Protein AF-A0A2A5SQB8-F1 (afdb_monomer)

Secondary structure (DSSP, 8-state):
-PPPEEEESS-HHHHHTTTTS-PPEEEEEES-EEEEEEETTTTEEEEEEEEESEEEEEE--

Structure (mmCIF, N/CA/C/O backbone):
data_AF-A0A2A5SQB8-F1
#
_entry.id   AF-A0A2A5SQB8-F1
#
loop_
_atom_site.group_PDB
_atom_site.id
_atom_site.type_symbol
_atom_site.label_atom_id
_atom_site.label_alt_id
_atom_site.label_comp_id
_atom_site.label_asym_id
_atom_site.label_entity_id
_atom_site.label_seq_id
_atom_site.pdbx_PDB_ins_code
_atom_site.Cartn_x
_atom_site.Cartn_y
_atom_site.Cartn_z
_atom_site.occupancy
_atom_site.B_iso_or_equiv
_atom_site.auth_seq_id
_atom_site.auth_comp_id
_atom_site.auth_asym_id
_atom_site.auth_atom_id
_atom_site.pdbx_PDB_model_num
ATOM 1 N N . MET A 1 1 ? 16.239 7.005 4.673 1.00 53.94 1 MET A N 1
ATOM 2 C CA . MET A 1 1 ? 15.246 5.915 4.529 1.00 53.94 1 MET A CA 1
ATOM 3 C C . MET A 1 1 ? 14.609 6.014 3.152 1.00 53.94 1 MET A C 1
ATOM 5 O O . MET A 1 1 ? 14.411 7.131 2.693 1.00 53.94 1 MET A O 1
ATOM 9 N N . LYS A 1 2 ? 14.339 4.891 2.475 1.00 64.56 2 LYS A N 1
ATOM 10 C CA . LYS A 1 2 ? 13.549 4.900 1.232 1.00 64.56 2 LYS A CA 1
ATOM 11 C C . LYS A 1 2 ? 12.060 4.832 1.601 1.00 64.56 2 LYS A C 1
ATOM 13 O O . LYS A 1 2 ? 11.733 4.053 2.494 1.00 64.56 2 LYS A O 1
ATOM 18 N N . PRO A 1 3 ? 11.182 5.624 0.967 1.00 63.09 3 PRO A N 1
ATOM 19 C CA . PRO A 1 3 ? 9.752 5.575 1.253 1.00 63.09 3 PRO A CA 1
ATOM 20 C C . PRO A 1 3 ? 9.177 4.204 0.870 1.00 63.09 3 PRO A C 1
ATOM 22 O O . PRO A 1 3 ? 9.519 3.657 -0.180 1.00 63.09 3 PRO A O 1
ATOM 25 N N . ILE A 1 4 ? 8.300 3.659 1.715 1.00 69.31 4 ILE A N 1
ATOM 26 C CA . ILE A 1 4 ? 7.469 2.500 1.373 1.00 69.31 4 ILE A CA 1
ATOM 27 C C . ILE A 1 4 ? 6.211 3.042 0.702 1.00 69.31 4 ILE A C 1
ATOM 29 O O . ILE A 1 4 ? 5.534 3.907 1.251 1.00 69.31 4 ILE A O 1
ATOM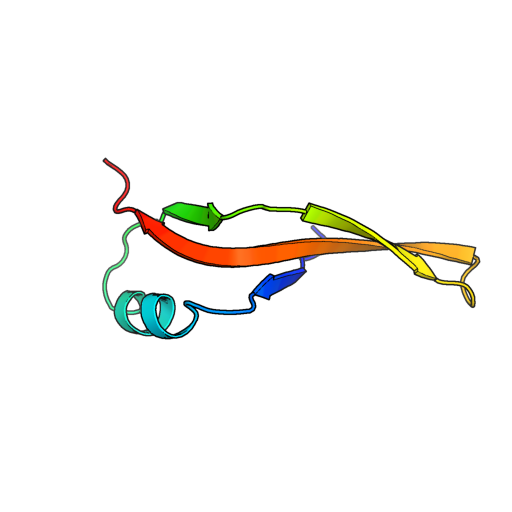 33 N N . THR A 1 5 ? 5.913 2.561 -0.504 1.00 75.00 5 THR A N 1
ATOM 34 C CA . THR A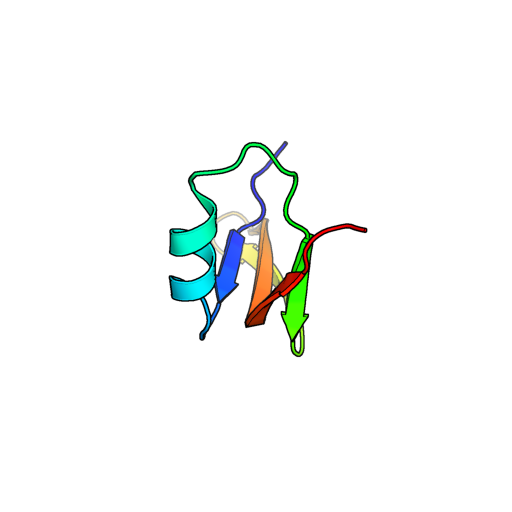 1 5 ? 4.669 2.915 -1.197 1.00 75.00 5 THR A CA 1
ATOM 35 C C . THR A 1 5 ? 3.578 1.939 -0.781 1.00 75.00 5 THR A C 1
ATOM 37 O O . THR A 1 5 ? 3.749 0.728 -0.941 1.00 75.00 5 THR A O 1
ATOM 40 N N . ILE A 1 6 ? 2.467 2.466 -0.272 1.00 73.88 6 ILE A N 1
ATOM 41 C CA . ILE A 1 6 ? 1.261 1.692 0.021 1.00 73.88 6 ILE A CA 1
ATOM 42 C C . ILE A 1 6 ? 0.262 1.948 -1.110 1.00 73.88 6 ILE A C 1
ATOM 44 O O . ILE A 1 6 ? -0.058 3.095 -1.411 1.00 73.88 6 ILE A O 1
ATOM 48 N N . GLU A 1 7 ? -0.194 0.883 -1.761 1.00 77.69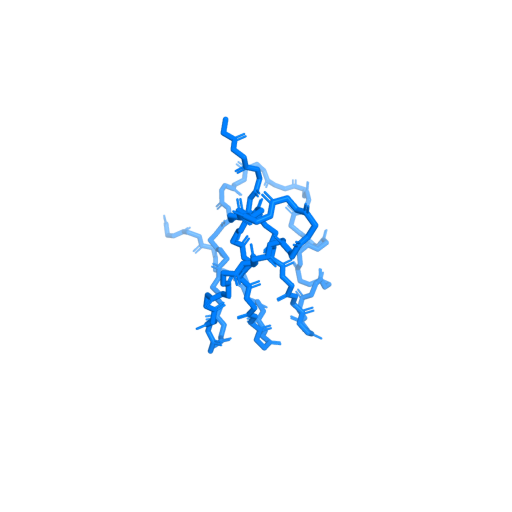 7 GLU A N 1
ATOM 49 C CA . GLU A 1 7 ? -1.318 0.917 -2.697 1.00 77.69 7 GLU A CA 1
ATOM 50 C C . GLU A 1 7 ? -2.547 0.341 -2.009 1.00 77.69 7 GLU A C 1
ATOM 52 O O . GLU A 1 7 ? -2.508 -0.759 -1.453 1.00 77.69 7 GLU A O 1
ATOM 57 N N . VAL A 1 8 ? -3.626 1.114 -2.049 1.00 75.12 8 VAL A N 1
ATOM 58 C CA . VAL A 1 8 ? -4.860 0.844 -1.323 1.00 75.12 8 VAL A CA 1
ATOM 59 C C . VAL A 1 8 ? -6.010 0.884 -2.315 1.00 75.12 8 VAL A C 1
ATOM 61 O O . VAL A 1 8 ? -6.139 1.852 -3.066 1.00 75.12 8 VAL A O 1
ATOM 64 N N . TYR A 1 9 ? -6.844 -0.153 -2.320 1.00 78.81 9 TYR A N 1
ATOM 65 C CA . TYR A 1 9 ? -8.002 -0.209 -3.215 1.00 78.81 9 TYR A CA 1
ATOM 66 C C . TYR A 1 9 ? -9.234 0.520 -2.655 1.00 78.81 9 TYR A C 1
ATOM 68 O O . TYR A 1 9 ? -10.095 0.930 -3.431 1.00 78.81 9 TYR A O 1
ATOM 76 N N . SER A 1 10 ? -9.327 0.708 -1.331 1.00 76.25 10 SER A N 1
ATOM 77 C CA . SER A 1 10 ? -10.452 1.388 -0.671 1.00 76.25 10 SER A CA 1
ATOM 78 C C . SER A 1 10 ? -10.103 1.936 0.729 1.00 76.25 10 SER A C 1
ATOM 80 O O . SER A 1 10 ? -9.183 1.444 1.379 1.00 76.25 10 SER A O 1
ATOM 82 N N . GLY A 1 11 ? -10.840 2.947 1.212 1.00 73.38 11 GLY A N 1
ATOM 83 C CA . GLY A 1 11 ? -10.653 3.524 2.559 1.00 73.38 11 GLY A CA 1
ATOM 84 C C . GLY A 1 11 ? -9.725 4.745 2.637 1.00 73.38 11 GLY A C 1
ATOM 85 O O . GLY A 1 11 ? -9.389 5.187 3.728 1.00 73.38 11 GLY A O 1
ATOM 86 N N . LEU A 1 12 ? -9.325 5.327 1.498 1.00 74.06 12 LEU A N 1
ATOM 87 C CA . LEU A 1 12 ? -8.547 6.579 1.464 1.00 74.06 12 LEU A CA 1
ATOM 88 C C . LEU A 1 12 ? -9.313 7.779 2.040 1.00 74.06 12 LEU A C 1
ATOM 90 O O . LEU A 1 12 ? -8.690 8.688 2.581 1.00 74.06 12 LEU A O 1
ATOM 94 N N . ASP A 1 13 ? -10.642 7.782 1.935 1.00 75.56 13 ASP A N 1
ATOM 95 C CA . ASP A 1 13 ? -11.489 8.851 2.472 1.00 75.56 13 ASP A CA 1
ATOM 96 C C . ASP A 1 13 ? -11.449 8.881 4.006 1.00 75.56 13 ASP A C 1
ATOM 98 O O . ASP A 1 13 ? -11.423 9.958 4.591 1.00 75.56 13 ASP A O 1
ATOM 102 N N . GLU A 1 14 ? -11.303 7.715 4.652 1.00 70.38 14 GLU A N 1
ATOM 103 C CA . GLU A 1 14 ? -11.166 7.606 6.111 1.00 70.38 14 GLU A CA 1
ATOM 104 C C . GLU A 1 14 ? -9.911 8.359 6.612 1.00 70.38 14 GLU A C 1
ATOM 106 O O . GLU A 1 14 ? -9.916 8.899 7.714 1.00 70.38 14 GLU A O 1
ATOM 111 N N . LEU A 1 15 ? -8.853 8.477 5.787 1.00 69.44 15 LEU A N 1
ATOM 112 C CA . LEU A 1 15 ? -7.642 9.253 6.109 1.00 69.44 15 LEU A CA 1
ATOM 113 C C . LEU A 1 15 ? -7.827 10.769 6.012 1.00 69.44 15 LEU A C 1
ATOM 115 O O . LEU A 1 15 ? -7.055 11.507 6.628 1.00 69.44 15 LEU A O 1
ATOM 119 N N . GLN A 1 16 ? -8.780 11.257 5.216 1.00 65.56 16 GLN A N 1
ATOM 120 C CA . GLN A 1 16 ? -8.972 12.702 5.048 1.00 65.56 16 GLN A CA 1
ATOM 121 C C . GLN A 1 16 ? -9.545 13.341 6.314 1.00 65.56 16 GLN A C 1
ATOM 123 O O . GLN A 1 16 ? -9.136 14.450 6.659 1.00 65.56 16 GLN A O 1
ATOM 128 N N . ASP A 1 17 ? -10.388 12.602 7.036 1.00 62.59 17 ASP A N 1
ATOM 129 C CA . ASP A 1 17 ? -11.008 13.027 8.295 1.00 62.59 17 ASP A CA 1
ATOM 130 C C . ASP A 1 17 ? -10.007 13.103 9.466 1.00 62.59 17 ASP A C 1
ATOM 132 O O . ASP A 1 17 ? -10.305 13.679 10.509 1.00 62.59 17 ASP A O 1
ATOM 136 N N . TYR A 1 18 ? -8.799 12.551 9.301 1.00 63.72 18 TYR A N 1
ATOM 137 C CA . TYR A 1 18 ? -7.773 12.476 10.348 1.00 63.72 18 TYR A CA 1
ATOM 138 C C . TYR A 1 18 ? -6.747 13.623 10.311 1.00 63.72 18 TYR A C 1
ATOM 140 O O . TYR A 1 18 ? -5.783 13.613 11.074 1.00 63.72 18 TYR A O 1
ATOM 148 N N . LYS A 1 19 ? -6.917 14.614 9.423 1.00 60.81 19 LYS A N 1
ATOM 149 C CA . LYS A 1 19 ? -5.961 15.727 9.261 1.00 60.81 19 LYS A CA 1
ATOM 150 C C . LYS A 1 19 ? -5.934 16.735 10.417 1.00 60.81 19 LYS A C 1
ATOM 152 O O . LYS A 1 19 ? -4.968 17.491 10.489 1.00 60.81 19 LYS A O 1
ATOM 157 N N . ASP A 1 20 ? -6.937 16.740 11.295 1.00 57.19 20 ASP A N 1
ATOM 158 C CA . ASP A 1 20 ? -7.166 17.850 12.235 1.00 57.19 20 ASP A CA 1
ATOM 159 C C . ASP A 1 20 ? -6.794 17.577 13.707 1.00 57.19 20 ASP A C 1
ATOM 161 O O . ASP A 1 20 ? -6.876 18.492 14.525 1.00 57.19 20 ASP A O 1
ATOM 165 N N . GLU A 1 21 ? -6.316 16.385 14.081 1.00 55.19 21 GLU A N 1
ATOM 166 C CA . GLU A 1 21 ? -5.870 16.118 15.460 1.00 55.19 21 GLU A CA 1
ATOM 167 C C . GLU A 1 21 ? -4.481 15.457 15.486 1.00 55.19 21 GLU A C 1
ATOM 169 O O . GLU A 1 21 ? -4.269 14.422 14.861 1.00 55.19 21 GLU A O 1
ATOM 174 N N . GLU A 1 22 ? -3.532 16.046 16.230 1.00 58.50 22 GLU A N 1
ATOM 175 C CA . GLU A 1 22 ? -2.121 15.631 16.417 1.00 58.50 22 GLU A CA 1
ATOM 176 C C . GLU A 1 22 ? -1.933 14.264 17.123 1.00 58.50 22 GLU A C 1
ATOM 178 O O . GLU A 1 22 ? -1.025 14.082 17.935 1.00 58.50 22 GLU A O 1
ATOM 183 N N . LYS A 1 23 ? -2.793 13.279 16.864 1.00 59.38 23 LYS A N 1
ATOM 184 C CA . LYS A 1 23 ? -2.673 11.933 17.425 1.00 59.38 23 LYS A CA 1
ATOM 185 C C . LYS A 1 23 ? -2.106 10.996 16.378 1.00 59.38 23 LYS A C 1
ATOM 187 O O . LYS A 1 23 ? -2.639 10.881 15.277 1.00 59.38 23 LYS A O 1
ATOM 192 N N . GLU A 1 24 ? -1.028 10.312 16.745 1.00 66.62 24 GLU A N 1
ATOM 193 C CA . GLU A 1 24 ? -0.532 9.165 15.994 1.00 66.62 24 GLU A CA 1
ATOM 194 C C . GLU A 1 24 ? -1.709 8.231 15.672 1.00 66.62 24 GLU A C 1
ATOM 196 O O . GLU A 1 24 ? -2.464 7.819 16.554 1.00 66.62 24 GLU A O 1
ATOM 201 N N . ALA A 1 25 ? -1.911 7.964 14.383 1.00 67.81 25 ALA A N 1
ATOM 202 C CA . ALA A 1 25 ? -2.995 7.129 13.899 1.00 67.81 25 ALA A CA 1
ATOM 203 C C . ALA A 1 25 ? -2.447 5.741 13.578 1.00 67.81 25 ALA A C 1
ATOM 205 O O . ALA A 1 25 ? -1.457 5.615 12.849 1.00 67.81 25 ALA A O 1
ATOM 206 N N . VAL A 1 26 ? -3.092 4.698 14.096 1.00 77.19 26 VAL A N 1
ATOM 207 C CA . VAL A 1 26 ? -2.758 3.327 13.717 1.00 77.19 26 VAL A CA 1
ATOM 208 C C . VAL A 1 26 ? -3.565 2.989 12.467 1.00 77.19 26 VAL A C 1
ATOM 210 O O . VAL A 1 26 ? -4.792 3.058 12.459 1.00 77.19 26 VAL A O 1
ATOM 213 N N . ILE A 1 27 ? -2.862 2.668 11.378 1.00 82.56 27 ILE A N 1
ATOM 214 C CA . ILE A 1 27 ? -3.480 2.216 10.129 1.00 82.56 27 ILE A CA 1
ATOM 215 C C . ILE A 1 27 ? -3.463 0.692 10.119 1.00 82.56 27 ILE A C 1
ATOM 217 O O . ILE A 1 27 ? -2.402 0.069 10.027 1.00 82.56 27 ILE A O 1
ATOM 221 N N . GLU A 1 28 ? -4.644 0.093 10.156 1.00 84.25 28 GLU A N 1
ATOM 222 C CA . GLU A 1 28 ? -4.825 -1.345 10.009 1.00 84.25 28 GLU A CA 1
ATOM 223 C C . GLU A 1 28 ? -5.103 -1.684 8.545 1.00 84.25 28 GLU A C 1
ATOM 225 O O . GLU A 1 28 ? -5.945 -1.075 7.888 1.00 84.25 28 GLU A O 1
ATOM 230 N N . CYS A 1 29 ? -4.360 -2.654 8.015 1.00 88.06 29 CYS A N 1
ATOM 231 C CA . CYS A 1 29 ? -4.469 -3.096 6.629 1.00 88.06 29 CYS A CA 1
ATOM 232 C C . CYS A 1 29 ? -5.189 -4.446 6.572 1.00 88.06 29 CYS A C 1
ATOM 234 O O . CYS A 1 29 ? -4.756 -5.409 7.206 1.00 88.06 29 CYS A O 1
ATOM 236 N N . THR A 1 30 ? -6.245 -4.548 5.766 1.00 90.00 30 THR A N 1
ATOM 237 C CA . THR A 1 30 ? -6.948 -5.816 5.518 1.00 90.00 30 THR A CA 1
ATOM 238 C C . THR A 1 30 ? -6.273 -6.585 4.379 1.00 90.00 30 THR A C 1
ATOM 240 O O . THR A 1 30 ? -6.002 -6.021 3.316 1.00 90.00 30 THR A O 1
ATOM 243 N N . ASN A 1 31 ? -5.992 -7.876 4.592 1.00 91.38 31 ASN A N 1
ATOM 244 C CA . ASN A 1 31 ? -5.291 -8.756 3.641 1.00 91.38 31 ASN A CA 1
ATOM 245 C C . ASN A 1 31 ? -4.002 -8.143 3.046 1.00 91.38 31 ASN A C 1
ATOM 247 O O . ASN A 1 31 ? -3.865 -8.055 1.822 1.00 91.38 31 ASN A O 1
ATOM 251 N N . PRO A 1 32 ? -3.044 -7.690 3.876 1.00 90.62 32 PRO A N 1
ATOM 252 C CA . PRO A 1 32 ? -1.850 -7.034 3.369 1.00 90.62 32 PRO A CA 1
ATOM 253 C C . PRO A 1 32 ? -0.948 -8.015 2.610 1.00 90.62 32 PRO A C 1
ATOM 255 O O . PRO A 1 32 ? -0.697 -9.140 3.043 1.00 90.62 32 PRO A O 1
ATOM 258 N N . GLN A 1 33 ? -0.400 -7.555 1.490 1.00 92.56 33 GLN A N 1
ATOM 259 C CA . GLN A 1 33 ? 0.583 -8.260 0.677 1.00 92.56 33 GLN A CA 1
ATOM 260 C C . GLN A 1 33 ? 1.825 -7.395 0.500 1.00 92.56 33 GLN A C 1
ATOM 262 O O . GLN A 1 33 ? 1.739 -6.222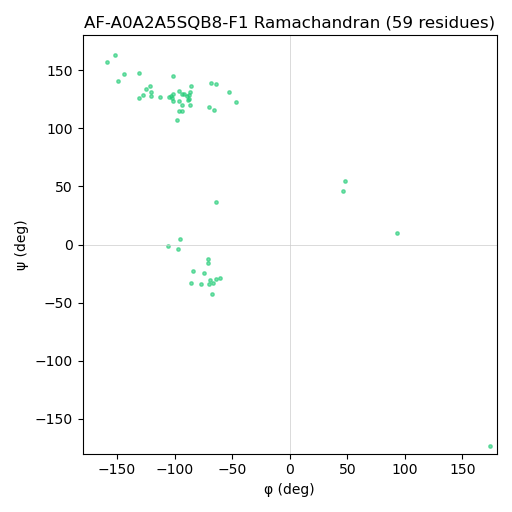 0.137 1.00 92.56 33 GLN A O 1
ATOM 267 N N . VAL A 1 34 ? 2.998 -7.996 0.679 1.00 90.81 34 VAL A N 1
ATOM 268 C CA . VAL A 1 34 ? 4.275 -7.350 0.371 1.00 90.81 34 VAL A CA 1
ATOM 269 C C . VAL A 1 34 ? 4.723 -7.782 -1.019 1.00 90.81 34 VAL A C 1
ATOM 271 O O . VAL A 1 34 ? 4.886 -8.971 -1.288 1.00 90.81 34 VAL A O 1
ATOM 274 N N . ARG A 1 35 ? 4.946 -6.813 -1.907 1.00 90.88 35 ARG A N 1
ATOM 275 C CA . ARG A 1 35 ? 5.473 -7.037 -3.256 1.00 90.88 35 ARG A CA 1
ATOM 276 C C . ARG A 1 35 ? 6.865 -6.437 -3.378 1.00 90.88 35 ARG A C 1
ATOM 278 O O . ARG A 1 35 ? 7.070 -5.255 -3.103 1.00 90.88 35 ARG A O 1
ATOM 285 N N . LEU A 1 36 ? 7.817 -7.248 -3.823 1.00 89.94 36 LEU A N 1
ATOM 286 C CA . LEU A 1 36 ? 9.166 -6.795 -4.150 1.00 89.94 36 LEU A CA 1
ATOM 287 C C . LEU A 1 36 ? 9.209 -6.368 -5.616 1.00 89.94 36 LEU A C 1
ATOM 289 O O . LEU A 1 36 ? 8.796 -7.115 -6.502 1.00 89.94 36 LEU A O 1
ATOM 293 N N . LEU A 1 37 ? 9.697 -5.157 -5.870 1.00 89.50 37 LEU A N 1
ATOM 294 C CA . LEU A 1 37 ? 9.776 -4.596 -7.213 1.00 89.50 37 LEU A CA 1
ATOM 295 C C . LEU A 1 37 ? 11.186 -4.799 -7.760 1.00 89.50 37 LEU A C 1
ATOM 297 O O . LEU A 1 37 ? 12.129 -4.133 -7.326 1.00 89.50 37 LEU A O 1
ATOM 301 N N . TRP A 1 38 ? 11.321 -5.717 -8.712 1.00 91.19 38 TRP A N 1
ATOM 302 C CA . TRP A 1 38 ? 12.547 -5.910 -9.478 1.00 91.19 38 TRP A CA 1
ATOM 303 C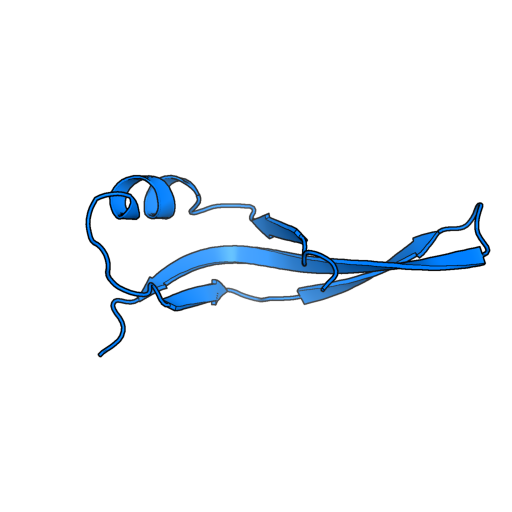 C . TRP A 1 38 ? 12.560 -4.984 -10.696 1.00 91.19 38 TRP A C 1
ATOM 305 O O . TRP A 1 38 ? 11.597 -4.948 -11.464 1.00 91.19 38 TRP A O 1
ATOM 315 N N . ASP A 1 39 ? 13.643 -4.233 -10.873 1.00 91.56 39 ASP A N 1
ATOM 316 C CA . ASP A 1 39 ? 13.868 -3.424 -12.067 1.00 91.56 39 ASP A CA 1
ATOM 317 C C . ASP A 1 39 ? 14.693 -4.217 -13.080 1.00 91.56 39 ASP A C 1
ATOM 319 O O . ASP A 1 39 ? 15.860 -4.532 -12.846 1.00 91.56 39 ASP A O 1
ATOM 323 N N . MET A 1 40 ? 14.080 -4.524 -14.222 1.00 93.44 40 MET A N 1
ATOM 324 C CA . MET A 1 40 ? 14.732 -5.266 -15.302 1.00 93.44 40 MET A CA 1
ATOM 325 C C . MET A 1 40 ? 15.834 -4.456 -15.999 1.00 93.44 40 MET A C 1
ATOM 327 O O . MET A 1 40 ? 16.802 -5.044 -16.472 1.00 93.44 40 MET A O 1
ATOM 331 N N . GLY A 1 41 ? 15.715 -3.125 -16.059 1.00 94.94 41 GLY A N 1
ATOM 332 C CA . GLY A 1 41 ? 16.698 -2.253 -16.707 1.00 94.94 41 GLY A CA 1
ATOM 333 C C . GLY A 1 41 ? 17.946 -2.037 -15.854 1.00 94.94 41 GLY A C 1
ATOM 334 O O . GLY A 1 41 ? 19.051 -1.961 -16.383 1.00 94.94 41 GLY A O 1
ATOM 335 N N . MET A 1 42 ? 17.781 -1.990 -14.531 1.00 92.38 42 MET A N 1
ATOM 336 C CA . MET A 1 42 ? 18.894 -1.855 -13.581 1.00 92.38 42 MET A CA 1
ATOM 337 C C . MET A 1 42 ? 19.367 -3.189 -12.994 1.00 92.38 42 MET A C 1
ATOM 339 O O . MET A 1 42 ? 20.315 -3.191 -12.212 1.00 92.38 42 MET A O 1
ATOM 343 N N . SER A 1 43 ? 18.702 -4.304 -13.323 1.00 94.00 43 SER A N 1
ATOM 344 C CA . SER A 1 43 ? 18.961 -5.637 -12.755 1.00 94.00 43 SER A CA 1
ATOM 345 C C . SER A 1 43 ? 19.109 -5.612 -11.229 1.00 94.00 43 SER A C 1
ATOM 347 O O . SER A 1 43 ? 20.056 -6.161 -10.665 1.00 94.00 43 SER A O 1
ATOM 349 N N . SER A 1 44 ? 18.200 -4.908 -10.551 1.00 91.75 44 SER A N 1
ATOM 350 C CA . SER A 1 44 ? 18.262 -4.719 -9.100 1.00 91.75 44 SER A CA 1
ATOM 351 C C . SER A 1 44 ? 16.886 -4.521 -8.470 1.00 91.75 44 SER A C 1
ATOM 353 O O . SER A 1 44 ? 15.898 -4.206 -9.136 1.00 91.75 44 SER A O 1
ATOM 355 N N . TRP A 1 45 ? 16.815 -4.692 -7.147 1.00 90.25 45 TRP A N 1
ATOM 356 C CA . TRP A 1 45 ? 15.621 -4.372 -6.371 1.00 90.25 45 TRP A CA 1
ATOM 357 C C . TRP A 1 45 ? 15.415 -2.861 -6.304 1.00 90.25 45 TRP A C 1
ATOM 359 O O . TRP A 1 45 ? 16.224 -2.121 -5.736 1.00 90.25 45 TRP A O 1
ATOM 369 N N . ARG A 1 46 ? 14.289 -2.401 -6.843 1.00 87.44 46 ARG A N 1
ATOM 370 C CA . ARG A 1 46 ? 13.924 -0.984 -6.869 1.00 87.44 46 ARG A CA 1
ATOM 371 C C . ARG A 1 46 ? 13.218 -0.543 -5.600 1.00 87.44 46 ARG A C 1
ATOM 373 O O . ARG A 1 46 ? 13.388 0.597 -5.168 1.00 87.44 46 ARG A O 1
ATOM 380 N N . GLY A 1 47 ? 12.444 -1.440 -4.999 1.00 87.12 47 GLY A N 1
ATOM 381 C CA . GLY A 1 47 ? 11.705 -1.123 -3.790 1.00 87.12 47 GLY A CA 1
ATOM 382 C C . GLY A 1 47 ? 10.758 -2.218 -3.333 1.00 87.12 47 GLY A C 1
ATOM 383 O O . GLY A 1 47 ? 10.718 -3.322 -3.877 1.00 87.12 47 GLY A O 1
ATOM 384 N N . VAL A 1 48 ? 9.992 -1.859 -2.313 1.00 88.38 48 VAL A N 1
ATOM 385 C CA . VAL A 1 48 ? 8.965 -2.683 -1.688 1.00 88.38 48 VAL A CA 1
ATOM 386 C C . VAL A 1 48 ? 7.646 -1.926 -1.791 1.00 88.38 48 VAL A C 1
ATOM 388 O O . VAL A 1 48 ? 7.608 -0.715 -1.559 1.00 88.38 48 VAL 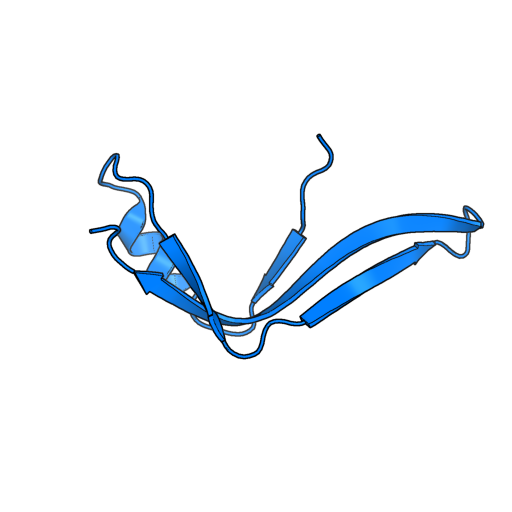A O 1
ATOM 391 N N . LYS A 1 49 ? 6.578 -2.633 -2.154 1.00 88.38 49 LYS A N 1
ATOM 392 C CA . LYS A 1 49 ? 5.217 -2.106 -2.230 1.00 88.38 49 LYS A CA 1
ATOM 393 C C . LYS A 1 49 ? 4.326 -2.906 -1.288 1.00 88.38 49 LYS A C 1
ATOM 395 O O . LYS A 1 49 ? 4.318 -4.134 -1.366 1.00 88.38 49 LYS A O 1
ATOM 400 N N . LEU A 1 50 ? 3.593 -2.222 -0.417 1.00 89.56 50 LEU A N 1
ATOM 401 C CA . LEU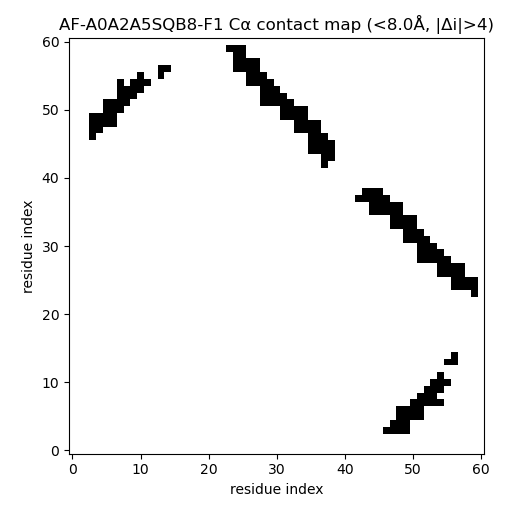 A 1 50 ? 2.528 -2.836 0.373 1.00 89.56 50 LEU A CA 1
ATOM 402 C C . LEU A 1 50 ? 1.220 -2.687 -0.406 1.00 89.56 50 LEU A C 1
ATOM 404 O O . LEU A 1 50 ? 0.909 -1.591 -0.867 1.00 89.56 50 LEU A O 1
ATOM 408 N N . VAL A 1 51 ? 0.485 -3.777 -0.584 1.00 90.38 51 VAL A N 1
ATOM 409 C CA . VAL A 1 51 ? -0.821 -3.788 -1.251 1.00 90.38 51 VAL A CA 1
ATOM 410 C C . VAL A 1 51 ? -1.850 -4.306 -0.263 1.00 90.38 51 VAL A C 1
ATOM 412 O O . VAL A 1 51 ? -1.612 -5.324 0.381 1.00 90.38 51 VAL A O 1
ATOM 415 N N . THR A 1 52 ? -2.972 -3.613 -0.125 1.00 91.12 52 THR A N 1
ATOM 416 C CA . THR A 1 52 ? -4.039 -3.989 0.809 1.00 91.12 52 THR A CA 1
ATOM 417 C C . THR A 1 52 ? -5.407 -3.675 0.214 1.00 91.12 52 THR A C 1
ATOM 419 O O . THR A 1 52 ? -5.562 -2.707 -0.536 1.00 91.12 52 THR A O 1
ATOM 422 N N . ASP A 1 53 ? -6.401 -4.502 0.537 1.00 90.56 53 ASP A N 1
ATOM 423 C CA . ASP A 1 53 ? -7.771 -4.343 0.037 1.00 90.56 53 ASP A CA 1
ATOM 424 C C . ASP A 1 53 ? -8.426 -3.081 0.608 1.00 90.56 53 ASP A C 1
ATOM 426 O O . ASP A 1 53 ? -9.091 -2.314 -0.099 1.00 90.56 53 ASP A O 1
ATOM 430 N N . LYS A 1 54 ? -8.203 -2.858 1.903 1.00 85.44 54 LYS A N 1
ATOM 431 C CA . LYS A 1 54 ? -8.780 -1.762 2.667 1.00 85.44 54 LYS A CA 1
ATOM 432 C C . LYS A 1 54 ? -7.829 -1.340 3.780 1.00 85.44 54 LYS A C 1
ATOM 434 O O . LYS A 1 54 ? -7.246 -2.198 4.445 1.00 85.44 54 LYS A O 1
ATOM 439 N N . ILE A 1 55 ? -7.747 -0.034 4.012 1.00 86.75 55 ILE A N 1
ATOM 440 C CA . ILE A 1 55 ? -7.204 0.525 5.251 1.00 86.75 55 ILE A CA 1
ATOM 441 C C . ILE A 1 55 ? -8.335 0.974 6.174 1.00 86.75 55 ILE A C 1
ATOM 443 O O . ILE A 1 55 ? -9.363 1.459 5.700 1.00 86.75 55 ILE A O 1
ATOM 447 N N . THR A 1 56 ? -8.129 0.817 7.473 1.00 84.94 56 THR A N 1
ATOM 448 C CA . THR A 1 56 ? -8.986 1.383 8.517 1.00 84.94 56 THR A CA 1
ATOM 449 C C . THR A 1 56 ? -8.131 2.091 9.549 1.00 84.94 56 THR A C 1
ATOM 451 O O . THR A 1 56 ? -7.002 1.679 9.819 1.00 84.94 56 THR A O 1
ATOM 454 N N . LEU A 1 57 ? -8.673 3.150 10.137 1.00 79.88 57 LEU A N 1
ATOM 455 C CA . LEU A 1 57 ? -8.011 3.867 11.219 1.00 79.88 57 LEU A CA 1
ATOM 456 C C . LEU A 1 57 ? -8.486 3.329 12.558 1.00 79.88 57 LEU A C 1
ATOM 458 O O . LEU A 1 57 ? -9.674 3.413 12.876 1.00 79.88 57 LEU A O 1
ATOM 462 N N . SER A 1 58 ? -7.559 2.810 13.355 1.00 71.4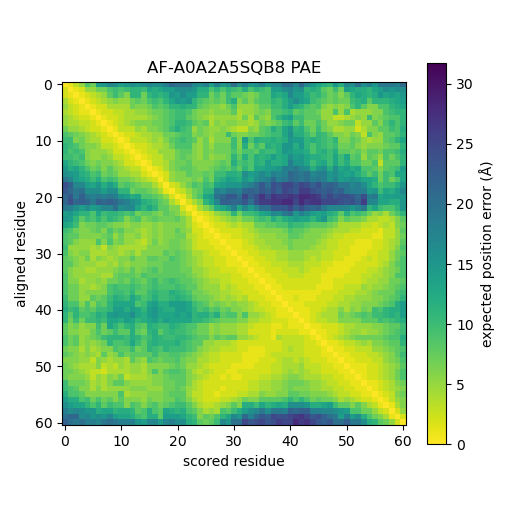4 58 SER A N 1
ATOM 463 C CA . SER A 1 58 ? -7.792 2.609 14.777 1.00 71.44 58 SER A CA 1
ATOM 464 C C . SER A 1 58 ? -7.214 3.794 15.545 1.00 71.44 58 SER A C 1
ATOM 466 O O . SER A 1 58 ? -6.097 4.266 15.308 1.00 71.44 58 SER A O 1
ATOM 468 N N . LYS A 1 59 ? -8.023 4.326 16.467 1.00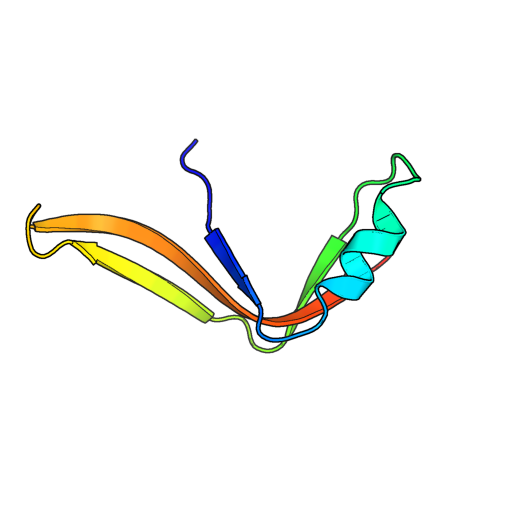 62.09 59 LYS A N 1
ATOM 469 C CA . LYS A 1 59 ? -7.517 5.247 17.481 1.00 62.09 59 LYS A CA 1
ATOM 470 C C . LYS A 1 59 ? -6.582 4.411 18.350 1.00 62.09 59 LYS A C 1
ATOM 472 O O . LYS A 1 59 ? -7.051 3.447 18.947 1.00 62.09 59 LYS A O 1
ATOM 477 N N . GLY A 1 60 ? -5.288 4.734 18.353 1.00 59.06 60 GLY A N 1
ATOM 478 C CA . GLY A 1 60 ? -4.354 4.133 19.304 1.00 59.06 60 GLY A CA 1
ATOM 479 C C . GLY A 1 60 ? -4.913 4.311 20.716 1.00 59.06 60 GLY A C 1
ATOM 480 O O . GLY A 1 60 ? -5.410 5.396 21.028 1.00 59.06 60 GLY A O 1
ATOM 481 N N . GLU A 1 61 ? -4.933 3.226 21.493 1.00 52.38 61 GLU A N 1
ATOM 482 C CA . GLU A 1 61 ? -5.378 3.233 22.895 1.00 52.38 61 GLU A CA 1
ATOM 483 C C . GLU A 1 61 ? -4.610 4.255 23.745 1.00 52.38 61 GLU A C 1
ATOM 485 O O . GLU A 1 61 ? -3.381 4.401 23.545 1.00 52.38 61 GLU A O 1
#

pLDDT: mean 78.36, std 12.62, range [52.38, 94.94]

Mean predicted aligned error: 7.79 Å

Organism: NCBI:txid542833

Foldseek 3Di:
DDDEAEDEQDAVVVVVVVPPDPADKDKDFAPKDKDFDQDPVVRDTPHIYIYGHYIDTDRDD

Radius of gyration: 14.48 Å; Cα contacts (8 Å, |Δi|>4): 95; chains: 1; bounding box: 30×27×40 Å

Sequence (61 aa):
MKPITIEVYSGLDELQDYKDEEKEAVIECTNPQVRLLWDMGMSSWRGVKLVTDKITLSKGE

Nearest PDB structures (foldseek):
  8fo8-assembly1_E  TM=4.065E-01  e=9.758E-01  Homo sapiens
  8fo2-assembly1_E  TM=3.896E-01  e=9.758E-01  Homo sapiens

Solvent-accessible surface area (backbone atoms only — not comparable to full-atom values): 3912 Å² total; per-residue (Å²): 135,83,85,75,50,76,49,69,75,38,48,70,70,68,58,64,77,56,76,84,56,103,60,80,71,40,77,47,62,42,80,67,41,83,42,78,39,73,34,82,90,74,73,39,80,72,49,54,34,40,38,26,59,31,48,46,81,42,80,63,130